Protein AF-A0A3D3AHT9-F1 (afdb_monomer)

Nearest PDB structures (foldseek):
  1vq3-assembly1_C  TM=8.779E-01  e=1.333E-05  Thermotoga maritima MSB8
  1t4a-assembly1_A  TM=8.532E-01  e=1.863E-05  Bacillus subtilis
  2zw2-assembly1_B  TM=8.618E-01  e=2.783E-05  Sulfurisphaera tokodaii
  3d54-assembly1_J  TM=8.779E-01  e=1.135E-04  Thermotoga maritima
  2dgb-assembly1_D  TM=7.211E-01  e=1.484E-04  Thermus thermophilus

pLDDT: mean 88.31, std 16.37, range [49.59, 98.62]

Foldseek 3Di:
DVVVVVVVVVVVVVVVPPPLPKDKKKKKKFWDPPDDAPPQVVVLVVCVVVVNPPCPGGGDTDIDIDIDGPVDDPVVVVVCCVPPVDDVVTMDIDMDD

Structure (mmCIF, N/CA/C/O backbone):
data_AF-A0A3D3AHT9-F1
#
_entry.id   AF-A0A3D3AHT9-F1
#
loop_
_atom_site.group_PDB
_atom_site.id
_atom_site.type_symbol
_atom_site.label_atom_id
_atom_site.label_alt_id
_atom_site.label_comp_id
_atom_site.label_asym_id
_atom_site.label_entity_id
_atom_site.label_seq_id
_atom_site.pdbx_PDB_ins_code
_atom_site.Cartn_x
_atom_site.Cartn_y
_atom_site.Cartn_z
_atom_site.occupancy
_atom_site.B_iso_or_equiv
_atom_site.auth_seq_id
_atom_site.auth_comp_id
_atom_site.auth_asym_id
_atom_site.auth_atom_id
_atom_site.pdbx_PDB_model_num
ATOM 1 N N . MET A 1 1 ? -15.731 6.559 -53.486 1.00 56.22 1 MET A N 1
ATOM 2 C CA . MET A 1 1 ? -14.497 5.737 -53.399 1.00 56.22 1 MET A CA 1
ATOM 3 C C . MET A 1 1 ? -13.578 6.058 -52.206 1.00 56.22 1 MET A C 1
ATOM 5 O O . MET A 1 1 ? -12.838 5.175 -51.795 1.00 56.22 1 MET A O 1
ATOM 9 N N . GLN A 1 2 ? -13.637 7.243 -51.579 1.00 55.56 2 GLN A N 1
ATOM 10 C CA . GLN A 1 2 ? -12.737 7.617 -50.464 1.00 55.56 2 GLN A CA 1
ATOM 11 C C . GLN A 1 2 ? -13.104 7.001 -49.088 1.00 55.56 2 GLN A C 1
ATOM 13 O O . GLN A 1 2 ? -12.214 6.679 -48.304 1.00 55.56 2 GLN A O 1
ATOM 18 N N . LYS A 1 3 ? -14.396 6.734 -48.820 1.00 54.34 3 LYS A N 1
ATOM 19 C CA . LYS A 1 3 ? -14.880 6.114 -47.561 1.00 54.34 3 LYS A CA 1
ATOM 20 C C . LYS A 1 3 ? -14.357 4.688 -47.310 1.00 54.34 3 LYS A C 1
ATOM 22 O O . LYS A 1 3 ? -14.150 4.318 -46.161 1.00 54.34 3 LYS A O 1
ATOM 27 N N . PHE A 1 4 ? -14.090 3.906 -48.361 1.00 56.50 4 PHE A N 1
ATOM 28 C CA . PHE A 1 4 ? -13.541 2.546 -48.229 1.00 56.50 4 PHE A CA 1
ATOM 29 C C . PHE A 1 4 ? -12.082 2.544 -47.748 1.00 56.50 4 PHE A C 1
ATOM 31 O O . PHE A 1 4 ? -11.703 1.691 -46.950 1.00 56.50 4 PHE A O 1
ATOM 38 N N . ARG A 1 5 ? -11.271 3.528 -48.173 1.00 66.12 5 ARG A N 1
ATOM 39 C CA . ARG A 1 5 ? -9.863 3.642 -47.752 1.00 66.12 5 ARG A CA 1
ATOM 40 C C . ARG A 1 5 ? -9.733 4.064 -46.287 1.00 66.12 5 ARG A C 1
ATOM 42 O O . ARG A 1 5 ? -8.878 3.525 -45.596 1.00 66.12 5 ARG A O 1
ATOM 49 N N . LEU A 1 6 ? -10.607 4.947 -45.792 1.00 58.06 6 LEU A N 1
ATOM 50 C CA . LEU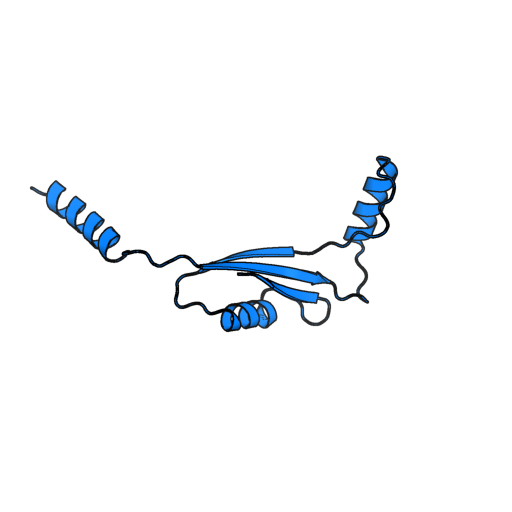 A 1 6 ? -10.635 5.329 -44.371 1.00 58.06 6 LEU A CA 1
ATOM 51 C C . LEU A 1 6 ? -11.010 4.150 -43.463 1.00 58.06 6 LEU A C 1
ATOM 53 O O . LEU A 1 6 ? -10.358 3.922 -42.448 1.00 58.06 6 LEU A O 1
ATOM 57 N N . ASN A 1 7 ? -12.029 3.377 -43.847 1.00 63.12 7 ASN A N 1
ATOM 58 C CA . ASN A 1 7 ? -12.476 2.228 -43.060 1.00 63.12 7 ASN A CA 1
ATOM 59 C C . ASN A 1 7 ? -11.421 1.108 -43.053 1.00 63.12 7 ASN A C 1
ATOM 61 O O . ASN A 1 7 ? -11.207 0.457 -42.037 1.00 63.12 7 ASN A O 1
ATOM 65 N N . LEU A 1 8 ? -10.689 0.941 -44.161 1.00 62.84 8 LEU A N 1
ATOM 66 C CA . LEU A 1 8 ? -9.569 0.009 -44.255 1.00 62.84 8 LEU A CA 1
ATOM 67 C C . LEU A 1 8 ? -8.382 0.436 -43.377 1.00 62.84 8 LEU A C 1
ATOM 69 O O . LEU A 1 8 ? -7.809 -0.411 -42.706 1.00 62.84 8 LEU A O 1
ATOM 73 N N . ILE A 1 9 ? -8.048 1.730 -43.313 1.00 67.19 9 ILE A N 1
ATOM 74 C CA . ILE A 1 9 ? -7.012 2.249 -42.402 1.00 67.19 9 ILE A CA 1
ATOM 75 C C . ILE A 1 9 ? -7.432 2.055 -40.939 1.00 67.19 9 ILE A C 1
ATOM 77 O O . ILE A 1 9 ? -6.626 1.580 -40.143 1.00 67.19 9 ILE A O 1
ATOM 81 N N . TYR A 1 10 ? -8.696 2.325 -40.594 1.00 56.72 10 TYR A N 1
ATOM 82 C CA . TYR A 1 10 ? -9.246 2.061 -39.258 1.00 56.72 10 TYR A CA 1
ATOM 83 C C . TYR A 1 10 ? -9.197 0.567 -38.903 1.00 56.72 10 TYR A C 1
ATOM 85 O O . TYR A 1 10 ? -8.762 0.202 -37.814 1.00 56.72 10 TYR A O 1
ATOM 93 N N . LEU A 1 11 ? -9.547 -0.320 -39.842 1.00 58.59 11 LEU A N 1
ATOM 94 C CA . LEU A 1 11 ? -9.424 -1.769 -39.671 1.00 58.59 11 LEU A CA 1
ATOM 95 C C . LEU A 1 11 ? -7.971 -2.253 -39.611 1.00 58.59 11 LEU A C 1
ATOM 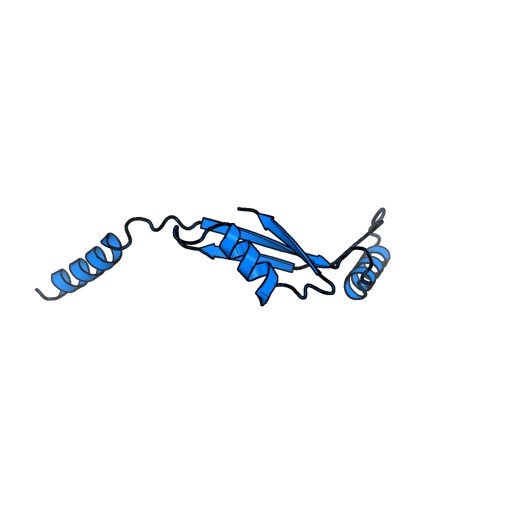97 O O . LEU A 1 11 ? -7.715 -3.230 -38.922 1.00 58.59 11 LEU A O 1
ATOM 101 N N . ILE A 1 12 ? -7.023 -1.604 -40.293 1.00 60.53 12 ILE A N 1
ATOM 102 C CA . ILE A 1 12 ? -5.587 -1.923 -40.229 1.00 60.53 12 ILE A CA 1
ATOM 103 C C . ILE A 1 12 ? -4.987 -1.447 -38.901 1.00 60.53 12 ILE A C 1
ATOM 105 O O . ILE A 1 12 ? -4.198 -2.180 -38.307 1.00 60.53 12 ILE A O 1
ATOM 109 N N . PHE A 1 13 ? -5.397 -0.285 -38.385 1.00 58.47 13 PHE A N 1
ATOM 110 C CA . PHE A 1 13 ? -5.051 0.166 -37.031 1.00 58.47 13 PHE A CA 1
ATOM 111 C C . PHE A 1 13 ? -5.650 -0.776 -35.974 1.00 58.47 13 PHE A C 1
ATOM 113 O O . PHE A 1 13 ? -4.959 -1.186 -35.042 1.00 58.47 13 PHE A O 1
ATOM 120 N N . ARG A 1 14 ? -6.900 -1.213 -36.182 1.00 56.25 14 ARG A N 1
ATOM 121 C CA . ARG A 1 14 ? -7.598 -2.206 -35.350 1.00 56.25 14 ARG A CA 1
ATOM 122 C C . ARG A 1 14 ? -7.024 -3.631 -35.475 1.00 56.25 14 ARG A C 1
ATOM 124 O O . ARG A 1 14 ? -7.081 -4.397 -34.526 1.00 56.25 14 ARG A O 1
ATOM 131 N N . LYS A 1 15 ? -6.457 -4.014 -36.626 1.00 51.16 15 LYS A N 1
ATOM 132 C CA . LYS A 1 15 ? -5.804 -5.324 -36.838 1.00 51.16 15 LYS A CA 1
ATOM 133 C C . LYS A 1 15 ? -4.346 -5.356 -36.375 1.00 51.16 15 LYS A C 1
ATOM 135 O O . LYS A 1 15 ? -3.893 -6.420 -35.970 1.00 51.16 15 LYS A O 1
ATOM 140 N N . ASN A 1 16 ? -3.620 -4.233 -36.406 1.00 50.91 16 ASN A N 1
ATOM 141 C CA . ASN A 1 16 ? -2.309 -4.110 -35.743 1.00 50.91 16 ASN A CA 1
ATOM 142 C C . ASN A 1 16 ? -2.441 -4.113 -34.213 1.00 50.91 16 ASN A C 1
ATOM 144 O O . ASN A 1 16 ? -1.503 -4.463 -33.508 1.00 50.91 16 ASN A O 1
ATOM 148 N N . SER A 1 17 ? -3.632 -3.790 -33.713 1.00 50.41 17 SER A N 1
ATOM 149 C CA . SER A 1 17 ? -4.096 -4.055 -32.352 1.00 50.41 17 SER A CA 1
ATOM 150 C C . SER A 1 17 ? -4.886 -5.370 -32.274 1.00 50.41 17 SER A C 1
ATOM 152 O O . SER A 1 17 ? -5.931 -5.448 -31.635 1.00 50.41 17 SER A O 1
ATOM 15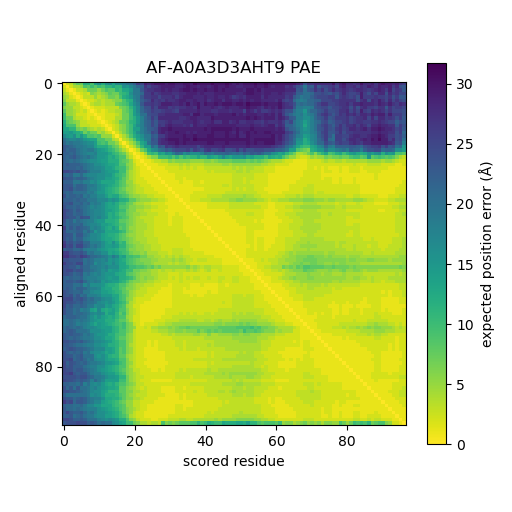4 N N . LYS A 1 18 ? -4.377 -6.444 -32.897 1.00 49.59 18 LYS A N 1
ATOM 155 C CA . LYS A 1 18 ? -4.631 -7.793 -32.369 1.00 49.59 18 LYS A CA 1
ATOM 156 C C . LYS A 1 18 ? -4.219 -7.765 -30.894 1.00 49.59 18 LYS A C 1
ATOM 158 O O . LYS A 1 18 ? -3.028 -7.700 -30.620 1.00 49.59 18 LYS A O 1
ATOM 163 N N . GLU A 1 19 ? -5.205 -7.689 -30.001 1.00 56.28 19 GLU A N 1
ATOM 164 C CA . GLU A 1 19 ? -5.143 -7.999 -28.568 1.00 56.28 19 GLU A CA 1
ATOM 165 C C . GLU A 1 19 ? -3.744 -7.867 -27.951 1.00 56.28 19 GLU A C 1
ATOM 167 O O . GLU A 1 19 ? -3.103 -8.868 -27.644 1.00 56.28 19 GLU A O 1
ATOM 172 N N . ARG A 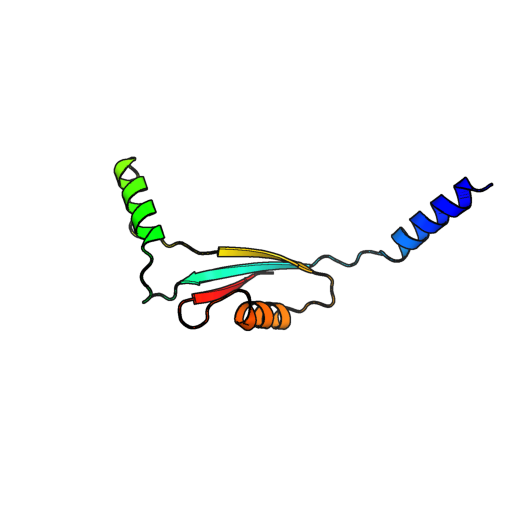1 20 ? -3.248 -6.640 -27.727 1.00 57.97 20 ARG A N 1
ATOM 173 C CA . ARG A 1 20 ? -2.255 -6.488 -26.655 1.00 57.97 20 ARG A CA 1
ATOM 174 C C . ARG A 1 20 ? -3.005 -6.862 -25.392 1.00 57.97 20 ARG A C 1
ATOM 176 O O . ARG A 1 20 ? -3.926 -6.137 -25.009 1.00 57.97 20 ARG A O 1
ATOM 183 N N . ARG A 1 21 ? -2.713 -8.030 -24.824 1.00 69.62 21 ARG A N 1
ATOM 184 C CA . ARG A 1 21 ? -3.418 -8.481 -23.637 1.00 69.62 21 ARG A CA 1
ATOM 185 C C . ARG A 1 21 ? -3.026 -7.495 -22.548 1.00 69.62 21 ARG A C 1
ATOM 187 O O . ARG A 1 21 ? -1.856 -7.373 -22.195 1.00 69.62 21 ARG A O 1
ATOM 194 N N . LEU A 1 22 ? -3.992 -6.700 -22.099 1.00 82.44 22 LEU A N 1
ATOM 195 C CA . LEU A 1 22 ? -3.736 -5.766 -21.017 1.00 82.44 22 LEU A CA 1
ATOM 196 C C . LEU A 1 22 ? -3.513 -6.591 -19.756 1.00 82.44 22 LEU A C 1
ATOM 198 O O . LEU A 1 22 ? -4.383 -7.361 -19.342 1.00 82.44 22 LEU A O 1
ATOM 202 N N . LYS A 1 23 ? -2.328 -6.443 -19.174 1.00 93.06 23 LYS A N 1
ATOM 203 C CA . LYS A 1 23 ? -2.022 -6.939 -17.838 1.00 93.06 23 LYS A CA 1
ATOM 204 C C . LYS A 1 23 ? -2.395 -5.856 -16.842 1.00 93.06 23 LYS A C 1
ATOM 206 O O . LYS A 1 23 ? -2.213 -4.668 -17.111 1.00 93.06 23 LYS A O 1
ATOM 211 N N . LYS A 1 24 ? -2.937 -6.273 -15.705 1.00 96.19 24 LYS A N 1
ATOM 212 C CA . LYS A 1 24 ? -3.318 -5.372 -14.622 1.00 96.19 24 LYS A CA 1
ATOM 213 C C . LYS A 1 24 ? -2.480 -5.701 -13.407 1.00 96.19 24 LYS A C 1
ATOM 215 O O . LYS A 1 24 ? -2.424 -6.859 -13.013 1.00 96.19 24 LYS A O 1
ATOM 220 N N . TYR A 1 25 ? -1.883 -4.676 -12.824 1.00 97.81 25 TYR A N 1
ATOM 221 C CA . TYR A 1 25 ? -1.188 -4.764 -11.553 1.00 97.81 25 TYR A CA 1
ATOM 222 C C . TYR A 1 25 ? -1.814 -3.793 -10.559 1.00 97.81 25 TYR A C 1
ATOM 224 O O . TYR A 1 25 ? -2.308 -2.726 -10.933 1.00 97.81 25 TYR A O 1
ATOM 232 N N . ARG A 1 26 ? -1.755 -4.144 -9.279 1.00 98.31 26 ARG A N 1
ATOM 233 C CA . ARG A 1 26 ? -2.030 -3.228 -8.174 1.00 98.31 26 ARG A CA 1
ATOM 234 C C . ARG A 1 26 ? -0.778 -3.117 -7.327 1.00 98.31 26 ARG A C 1
ATOM 236 O O . ARG A 1 26 ? -0.196 -4.128 -6.952 1.00 98.31 26 ARG A O 1
ATOM 243 N N . VAL A 1 27 ? -0.368 -1.894 -7.014 1.00 98.56 27 VAL A N 1
ATOM 244 C CA . VAL A 1 27 ? 0.727 -1.642 -6.071 1.00 98.56 27 VAL A CA 1
ATOM 245 C C . VAL A 1 27 ? 0.141 -1.032 -4.809 1.00 98.56 27 VAL A C 1
ATOM 247 O O . VAL A 1 27 ? -0.308 0.115 -4.819 1.00 98.56 27 VAL A O 1
ATOM 250 N N . LEU A 1 28 ? 0.134 -1.805 -3.727 1.00 98.62 28 LEU A N 1
ATOM 251 C CA . LEU A 1 28 ? -0.341 -1.380 -2.417 1.00 98.62 28 LEU A CA 1
ATOM 252 C C . LEU A 1 28 ? 0.831 -0.774 -1.659 1.00 98.62 28 LEU A C 1
ATOM 254 O O . LEU A 1 28 ? 1.764 -1.482 -1.298 1.00 98.62 28 LEU A O 1
ATOM 258 N N . VAL A 1 29 ? 0.778 0.523 -1.385 1.00 98.50 29 VAL A N 1
ATOM 259 C CA . VAL A 1 29 ? 1.804 1.259 -0.643 1.00 98.50 29 VAL A CA 1
ATOM 260 C C . VAL A 1 29 ? 1.306 1.543 0.766 1.00 98.50 29 VAL A C 1
ATOM 262 O O . VAL A 1 29 ? 0.249 2.145 0.957 1.00 98.50 29 VAL A O 1
ATOM 265 N N . LYS A 1 30 ? 2.087 1.133 1.764 1.00 98.38 30 LYS A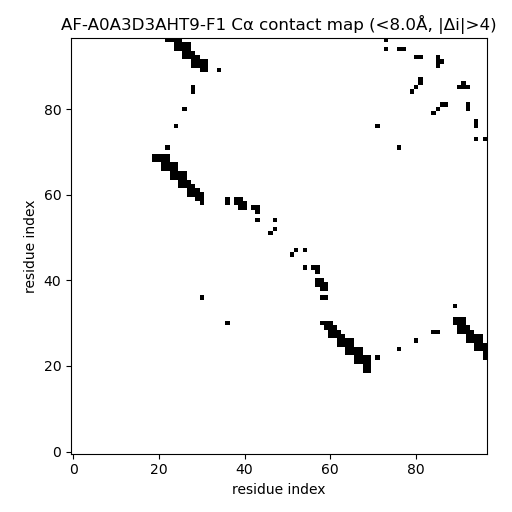 N 1
ATOM 266 C CA . LYS A 1 30 ? 1.772 1.270 3.192 1.00 98.38 30 LYS A CA 1
ATOM 267 C C . LYS A 1 30 ? 2.917 1.990 3.899 1.00 98.38 30 LYS A C 1
ATOM 269 O O . LYS A 1 30 ? 4.079 1.839 3.523 1.00 98.38 30 LYS A O 1
ATOM 274 N N . LEU A 1 31 ? 2.613 2.756 4.943 1.00 98.50 31 LEU A N 1
ATOM 275 C CA . LEU A 1 31 ? 3.643 3.239 5.866 1.00 98.50 31 LEU A CA 1
ATOM 276 C C . LEU A 1 31 ? 4.315 2.044 6.560 1.00 98.50 31 LEU A C 1
ATOM 278 O O . LEU A 1 31 ? 3.658 1.048 6.869 1.00 98.50 31 LEU A O 1
ATOM 282 N N . LYS A 1 32 ? 5.621 2.137 6.822 1.00 98.06 32 LYS A N 1
ATOM 283 C CA . LYS A 1 32 ? 6.323 1.128 7.626 1.00 98.06 32 LYS A CA 1
ATOM 284 C C . LYS A 1 32 ? 5.732 1.076 9.046 1.00 98.06 32 LYS A C 1
ATOM 286 O O . LYS A 1 32 ? 5.272 2.110 9.536 1.00 98.06 32 LYS A O 1
ATOM 291 N N . PRO A 1 33 ? 5.796 -0.077 9.745 1.00 95.69 33 PRO A N 1
ATOM 292 C CA . PRO A 1 33 ? 5.149 -0.251 11.051 1.00 95.69 33 PRO A CA 1
ATOM 293 C C . PRO A 1 33 ? 5.488 0.842 12.074 1.00 95.69 33 PRO A C 1
ATOM 295 O O . PRO A 1 33 ? 4.591 1.361 12.735 1.00 95.69 33 PRO A O 1
ATOM 298 N N . ASN A 1 34 ? 6.759 1.254 12.126 1.00 95.75 34 ASN A N 1
ATOM 299 C CA . ASN A 1 34 ? 7.279 2.221 13.101 1.00 95.75 34 ASN A CA 1
ATOM 300 C C . ASN A 1 34 ? 7.110 3.691 12.686 1.00 95.75 34 ASN A C 1
ATOM 302 O O . ASN A 1 34 ? 7.588 4.583 13.380 1.00 95.75 34 ASN A O 1
ATOM 306 N N . VAL A 1 35 ? 6.478 3.964 11.544 1.00 98.12 35 VAL A N 1
ATOM 307 C CA . VAL A 1 35 ? 6.207 5.334 11.100 1.00 98.12 35 VAL A CA 1
ATOM 308 C C . VAL A 1 35 ? 4.839 5.749 11.617 1.00 98.12 35 VAL A C 1
ATOM 310 O O . VAL A 1 35 ? 3.871 5.003 11.466 1.00 98.12 35 VAL A O 1
ATOM 313 N N . LEU A 1 36 ? 4.750 6.930 12.228 1.00 97.06 36 LEU A N 1
ATOM 314 C CA . LEU A 1 36 ? 3.481 7.481 12.694 1.00 97.06 36 LEU A CA 1
ATOM 315 C C . LEU A 1 36 ? 2.573 7.814 11.504 1.00 97.06 36 LEU A C 1
ATOM 317 O O . LEU A 1 36 ? 3.035 8.320 10.484 1.00 97.06 36 LEU A O 1
ATOM 321 N N . ASP A 1 37 ? 1.277 7.563 11.669 1.00 98.19 37 ASP A N 1
ATOM 322 C CA . ASP A 1 37 ? 0.234 7.908 10.706 1.00 98.19 37 ASP A CA 1
ATOM 323 C C . ASP A 1 37 ? -0.783 8.875 11.341 1.00 98.19 37 ASP A C 1
ATOM 325 O O . ASP A 1 37 ? -1.792 8.436 11.905 1.00 98.19 37 ASP A O 1
ATOM 329 N N . PRO A 1 38 ? -0.508 10.194 11.327 1.00 97.75 38 PRO A N 1
ATOM 330 C CA . PRO A 1 38 ? -1.419 11.182 11.898 1.00 97.75 38 PRO A CA 1
ATOM 331 C C . PRO A 1 38 ? -2.794 11.182 11.222 1.00 97.75 38 PRO A C 1
ATOM 333 O O . PRO A 1 38 ? -3.804 11.334 11.902 1.00 97.75 38 PRO A O 1
ATOM 336 N N . GLU A 1 39 ? -2.837 10.959 9.907 1.00 97.88 39 GLU A N 1
ATOM 337 C CA . GLU A 1 39 ? -4.072 10.935 9.121 1.00 97.88 39 GLU A CA 1
ATOM 338 C C . GLU A 1 39 ? -4.961 9.755 9.528 1.00 97.88 39 GLU A C 1
ATOM 340 O O . GLU A 1 39 ? -6.135 9.944 9.858 1.00 97.88 39 GLU A O 1
ATOM 345 N N . GLY A 1 40 ? -4.389 8.549 9.601 1.00 98.12 40 GLY A N 1
ATOM 346 C CA . GLY A 1 40 ? -5.103 7.358 10.057 1.00 98.12 40 GLY A CA 1
ATOM 347 C C . GLY A 1 40 ? -5.647 7.515 11.477 1.00 98.12 40 GLY A C 1
ATOM 348 O O . GLY A 1 40 ? -6.783 7.130 11.759 1.00 98.12 40 GLY A O 1
ATOM 349 N N . ASN A 1 41 ? -4.889 8.166 12.363 1.00 97.38 41 ASN A N 1
ATOM 350 C CA . ASN A 1 41 ? -5.360 8.463 13.714 1.00 97.38 41 ASN A CA 1
ATOM 351 C C . ASN A 1 41 ? -6.549 9.443 13.716 1.00 97.38 41 ASN A C 1
ATOM 353 O O . ASN A 1 41 ? -7.536 9.212 14.414 1.00 97.38 41 ASN A O 1
ATOM 357 N N . THR A 1 42 ? -6.498 10.509 12.912 1.00 98.06 42 THR A N 1
ATOM 358 C CA . THR A 1 42 ? -7.621 11.451 12.782 1.00 98.06 42 THR A CA 1
ATOM 359 C C . THR A 1 42 ? -8.882 10.757 12.268 1.00 98.06 42 THR A C 1
ATOM 361 O O . THR A 1 42 ? -9.961 10.967 12.823 1.00 98.06 42 THR A O 1
ATOM 364 N N . ILE A 1 43 ? -8.753 9.888 11.262 1.00 98.31 43 ILE A N 1
ATOM 365 C CA . ILE A 1 43 ? -9.883 9.125 10.713 1.00 98.31 43 ILE A CA 1
ATOM 366 C C . ILE A 1 43 ? -10.448 8.158 11.762 1.00 98.31 43 ILE A C 1
ATOM 368 O O . ILE A 1 43 ? -11.663 8.105 11.949 1.00 98.31 43 ILE A O 1
ATOM 372 N N . LYS A 1 44 ? -9.590 7.433 12.494 1.00 98.00 44 LYS A N 1
ATOM 373 C CA . LYS A 1 44 ? -10.014 6.536 13.583 1.00 98.00 44 LYS A CA 1
ATOM 374 C C . LYS A 1 44 ? -10.827 7.278 14.644 1.00 98.00 44 LYS A C 1
ATOM 376 O O . LYS A 1 44 ? -11.914 6.831 14.991 1.00 98.00 44 LYS A O 1
ATOM 381 N N . GLN A 1 45 ? -10.341 8.429 15.1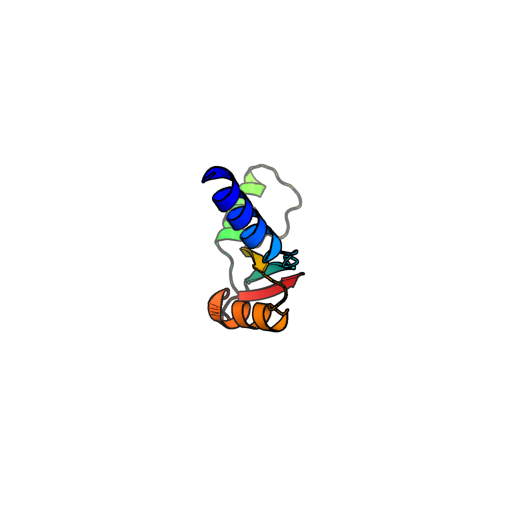10 1.00 96.94 45 GLN A N 1
ATOM 382 C CA . GLN A 1 45 ? -11.052 9.247 16.100 1.00 96.94 45 GLN A CA 1
ATOM 383 C C . GLN A 1 45 ? -12.398 9.759 15.576 1.00 96.94 45 GLN A C 1
ATOM 385 O O . GLN A 1 45 ? -13.372 9.821 16.323 1.00 96.94 45 GLN A O 1
ATOM 390 N N . ALA A 1 46 ? -12.474 10.132 14.295 1.00 98.19 46 ALA A N 1
ATOM 391 C CA . ALA A 1 46 ? -13.739 10.518 13.679 1.00 98.19 46 ALA A CA 1
ATOM 392 C C . ALA A 1 46 ? -14.731 9.341 13.660 1.00 98.19 46 ALA A C 1
ATOM 394 O O . ALA A 1 46 ? -15.880 9.513 14.062 1.00 98.19 46 ALA A O 1
ATOM 395 N N . ALA A 1 47 ? -14.277 8.143 13.281 1.00 98.12 47 ALA A N 1
ATOM 396 C CA . ALA A 1 47 ? -15.100 6.935 13.278 1.00 98.12 47 ALA A CA 1
ATOM 397 C C . ALA A 1 47 ? -15.612 6.568 14.685 1.00 98.12 47 ALA A C 1
ATOM 399 O O . ALA A 1 47 ? -16.787 6.243 14.849 1.00 98.12 47 ALA A O 1
ATOM 400 N N . GLU A 1 48 ? -14.772 6.691 15.716 1.00 96.81 48 GLU A N 1
ATOM 401 C CA . GLU A 1 48 ? -15.170 6.473 17.115 1.00 96.81 48 GLU A CA 1
ATOM 402 C C . GLU A 1 48 ? -16.264 7.453 17.560 1.00 96.81 48 GLU A C 1
ATOM 404 O O . GLU A 1 48 ? -17.257 7.040 18.160 1.00 96.81 48 GLU A O 1
ATOM 409 N N . ARG A 1 49 ? -16.143 8.742 17.208 1.00 97.62 49 ARG A N 1
ATOM 410 C CA . ARG A 1 49 ? -17.177 9.757 17.497 1.00 97.62 49 ARG A CA 1
ATOM 411 C C . ARG A 1 49 ? -18.499 9.485 16.778 1.00 97.62 49 ARG A C 1
ATOM 413 O O . ARG A 1 49 ? -19.544 9.892 17.272 1.00 97.62 49 ARG A O 1
ATOM 420 N N . MET A 1 50 ? -18.459 8.796 15.639 1.00 97.94 50 MET A N 1
ATOM 421 C CA . MET A 1 50 ? -19.648 8.344 14.910 1.00 97.94 50 MET A CA 1
ATOM 422 C C . MET A 1 50 ? -20.268 7.065 15.495 1.00 97.94 50 MET A C 1
ATOM 424 O O . MET A 1 50 ? -21.282 6.595 14.987 1.00 97.94 50 MET A O 1
ATOM 428 N N . GLY A 1 51 ? -19.680 6.494 16.552 1.00 97.81 51 GLY A N 1
ATOM 429 C CA . GLY A 1 51 ? -20.181 5.287 17.206 1.00 97.81 51 GLY A CA 1
ATOM 430 C C . GLY A 1 51 ? -19.701 3.977 16.578 1.00 97.81 51 GLY A C 1
ATOM 431 O O . GLY A 1 51 ? -20.269 2.929 16.878 1.00 97.81 51 GLY A O 1
ATOM 432 N N . VAL A 1 52 ? -18.664 3.993 15.729 1.00 97.94 52 VAL A N 1
ATOM 433 C CA . VAL A 1 52 ? -18.061 2.756 15.204 1.00 97.94 52 VAL A CA 1
ATOM 434 C C . VAL A 1 52 ? -17.340 2.025 16.339 1.00 97.94 52 VAL A C 1
ATOM 436 O O . VAL A 1 52 ? -16.291 2.458 16.814 1.00 97.94 52 VAL A O 1
ATOM 439 N N . GLN A 1 53 ? -17.905 0.901 16.776 1.00 95.31 53 GLN A N 1
ATOM 440 C CA . GLN A 1 53 ? -17.359 0.081 17.858 1.00 95.31 53 GLN A CA 1
ATOM 441 C C . GLN A 1 53 ? -16.373 -0.971 17.332 1.00 95.31 53 GLN A C 1
ATOM 443 O O . GLN A 1 53 ? -16.503 -1.468 16.217 1.00 95.31 53 GLN A O 1
ATOM 448 N N . GLY A 1 54 ? -15.378 -1.328 18.149 1.00 95.69 54 GLY A N 1
ATOM 449 C CA . GLY A 1 54 ? -14.422 -2.400 17.840 1.00 95.69 54 GLY A CA 1
ATOM 450 C C . GLY A 1 54 ? -13.277 -2.025 16.887 1.00 95.69 54 GLY A C 1
ATOM 451 O O . GLY A 1 54 ? -12.444 -2.878 16.587 1.00 95.69 54 GLY A O 1
ATOM 452 N N . LEU A 1 55 ? -13.177 -0.768 16.437 1.00 96.25 55 LEU A N 1
ATOM 453 C CA . LEU A 1 55 ? -12.079 -0.306 15.581 1.00 96.25 55 LEU A CA 1
ATOM 454 C C . LEU A 1 55 ? -10.767 -0.170 16.378 1.00 96.25 55 LEU A C 1
ATOM 456 O O . LEU A 1 55 ? -10.493 0.859 16.990 1.00 96.25 55 LEU A O 1
ATOM 460 N N . GLN A 1 56 ? -9.933 -1.211 16.363 1.00 94.56 56 GLN A N 1
ATOM 461 C CA . GLN A 1 56 ? -8.683 -1.240 17.138 1.00 94.56 56 GLN A CA 1
ATOM 462 C C . GLN A 1 56 ? -7.531 -0.478 16.470 1.00 94.56 56 GLN A C 1
ATOM 464 O O . GLN A 1 56 ? -6.760 0.203 17.143 1.00 94.56 56 GLN A O 1
ATOM 469 N N . SER A 1 57 ? -7.412 -0.570 15.145 1.00 93.88 57 SER A N 1
ATOM 470 C CA . SER A 1 57 ? -6.328 0.043 14.377 1.00 93.88 57 SER A CA 1
ATOM 471 C C . SER A 1 57 ? -6.832 0.472 13.005 1.00 93.88 57 SER A C 1
ATOM 473 O O . SER A 1 57 ? -7.604 -0.245 12.371 1.00 93.88 57 SER A O 1
ATOM 475 N N . LEU A 1 58 ? -6.385 1.642 12.556 1.00 97.06 58 LEU A N 1
ATOM 476 C CA . LEU A 1 58 ? -6.631 2.166 11.219 1.00 97.06 58 LEU A CA 1
ATOM 477 C C . LEU A 1 58 ? -5.338 2.808 10.730 1.00 97.06 58 LEU A C 1
ATOM 479 O O . LEU A 1 58 ? -4.732 3.606 11.446 1.00 97.06 58 LEU A O 1
ATOM 483 N N . ARG A 1 59 ? -4.919 2.445 9.519 1.00 97.81 59 ARG A N 1
ATOM 484 C CA . ARG A 1 59 ? -3.766 3.040 8.844 1.00 97.81 59 ARG A CA 1
ATOM 485 C C . ARG A 1 59 ? -4.132 3.412 7.419 1.00 97.81 59 ARG A C 1
ATOM 487 O O . ARG A 1 59 ? -4.850 2.665 6.757 1.00 97.81 59 ARG A O 1
ATOM 494 N N . THR A 1 60 ? -3.612 4.531 6.949 1.00 98.06 60 THR A N 1
ATOM 495 C CA . THR A 1 60 ? -3.735 4.971 5.568 1.00 98.06 60 THR A CA 1
ATOM 496 C C . THR A 1 60 ? -2.623 4.377 4.711 1.00 98.06 60 THR A C 1
ATOM 498 O O . THR A 1 60 ? -1.567 3.922 5.170 1.00 98.06 60 THR A O 1
ATOM 501 N N . GLY A 1 61 ? -2.901 4.340 3.417 1.00 97.56 61 GLY A N 1
ATOM 502 C CA . GLY A 1 61 ? -2.011 3.840 2.388 1.00 97.56 61 GLY A CA 1
ATOM 503 C C . GLY A 1 61 ? -2.490 4.318 1.026 1.00 97.56 61 GLY A C 1
ATOM 504 O O . GLY A 1 61 ? -3.474 5.049 0.921 1.00 97.56 61 GLY A O 1
ATOM 505 N N . LYS A 1 62 ? -1.791 3.904 -0.026 1.00 98.06 62 LYS A N 1
ATOM 506 C CA . LYS A 1 62 ? -2.160 4.199 -1.414 1.00 98.06 62 LYS A CA 1
ATOM 507 C C . LYS A 1 62 ? -2.271 2.904 -2.198 1.00 98.06 62 LYS A C 1
ATOM 509 O O . LYS A 1 62 ? -1.537 1.957 -1.929 1.00 98.06 62 LYS A O 1
ATOM 514 N N . VAL A 1 63 ? -3.154 2.880 -3.187 1.00 98.25 63 VAL A N 1
ATOM 515 C CA . VAL A 1 63 ? -3.213 1.811 -4.185 1.00 98.25 63 VAL A CA 1
ATOM 516 C C . VAL A 1 63 ? -3.021 2.452 -5.547 1.00 98.25 63 VAL A C 1
ATOM 518 O O . VAL A 1 63 ? -3.730 3.396 -5.887 1.00 98.25 63 VAL A O 1
ATOM 521 N N . PHE A 1 64 ? -2.055 1.952 -6.308 1.00 98.38 64 PHE A N 1
ATOM 522 C CA . PHE A 1 64 ? -1.883 2.309 -7.711 1.00 98.38 64 PHE A CA 1
ATOM 523 C C . PHE A 1 64 ? -2.429 1.177 -8.567 1.00 98.38 64 PHE A C 1
ATOM 525 O O . PHE A 1 64 ? -1.939 0.053 -8.471 1.00 98.38 64 PHE A O 1
ATOM 532 N N . GLU A 1 65 ? -3.429 1.468 -9.390 1.00 97.81 65 GLU A N 1
ATOM 533 C CA . GLU A 1 65 ? -3.941 0.542 -10.398 1.00 97.81 65 GLU A CA 1
ATOM 534 C C . GLU A 1 65 ? -3.223 0.817 -11.717 1.00 97.81 65 GLU A C 1
ATOM 536 O O . GLU A 1 65 ? -3.219 1.945 -12.211 1.00 97.81 65 GLU A O 1
ATOM 541 N N . ILE A 1 66 ? -2.553 -0.201 -12.249 1.00 96.56 66 ILE A N 1
ATOM 542 C CA . ILE A 1 66 ? -1.637 -0.060 -13.377 1.00 96.56 66 ILE A CA 1
ATOM 543 C C . ILE A 1 66 ? -2.073 -1.024 -14.474 1.00 96.56 66 ILE A C 1
ATOM 545 O O . ILE A 1 66 ? -2.104 -2.235 -14.269 1.00 96.56 66 ILE A O 1
ATOM 549 N N . GLU A 1 67 ? -2.374 -0.489 -15.654 1.00 96.06 67 GLU A N 1
ATOM 550 C CA . GLU A 1 67 ? -2.626 -1.275 -16.861 1.00 96.06 67 GLU A CA 1
ATOM 551 C C . GLU A 1 67 ? -1.412 -1.202 -17.782 1.00 96.06 67 GLU A C 1
ATOM 553 O O . GLU A 1 67 ? -0.919 -0.117 -18.097 1.00 96.06 67 GLU A O 1
ATOM 558 N N . THR A 1 68 ? -0.912 -2.356 -18.214 1.00 94.12 68 THR A N 1
ATOM 559 C CA . THR A 1 68 ? 0.271 -2.445 -19.069 1.00 94.12 68 THR A CA 1
ATOM 560 C C . THR A 1 68 ? 0.034 -3.373 -20.243 1.00 94.12 68 THR A C 1
ATOM 562 O O . THR A 1 68 ? -0.832 -4.245 -20.202 1.00 94.12 68 THR A O 1
ATOM 565 N N . ASP A 1 69 ? 0.857 -3.247 -21.278 1.00 92.44 69 ASP A N 1
ATOM 566 C CA . ASP A 1 69 ? 0.924 -4.282 -22.302 1.00 92.44 69 ASP A CA 1
ATOM 567 C C . ASP A 1 69 ? 1.728 -5.508 -21.832 1.00 92.44 69 ASP A C 1
ATOM 569 O O . ASP A 1 69 ? 2.276 -5.551 -20.724 1.00 92.44 69 ASP A O 1
ATOM 573 N N . ASP A 1 70 ? 1.800 -6.520 -22.695 1.00 90.06 70 ASP A N 1
ATOM 574 C CA . ASP A 1 70 ? 2.467 -7.787 -22.406 1.00 90.06 70 ASP A CA 1
ATOM 575 C C . ASP A 1 70 ? 3.978 -7.670 -22.155 1.00 90.06 70 ASP A C 1
ATOM 577 O O . ASP A 1 70 ? 4.550 -8.577 -21.542 1.00 90.06 70 ASP A O 1
ATOM 581 N N . SER A 1 71 ? 4.616 -6.570 -22.581 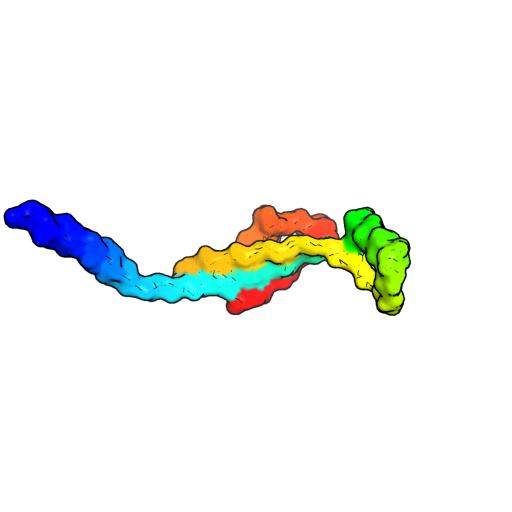1.00 91.25 71 SER A N 1
ATOM 582 C CA . SER A 1 71 ? 6.058 -6.339 -22.412 1.00 91.25 71 SER A CA 1
ATOM 583 C C . SER A 1 71 ? 6.450 -5.944 -20.985 1.00 91.25 71 SER A C 1
ATOM 585 O O . SER A 1 71 ? 7.639 -5.963 -20.628 1.00 91.25 71 SER A O 1
ATOM 587 N N . MET A 1 72 ? 5.462 -5.577 -20.166 1.00 94.56 72 MET A N 1
ATOM 588 C CA . MET A 1 72 ? 5.677 -5.259 -18.767 1.00 94.56 72 MET A CA 1
ATOM 589 C C . MET A 1 72 ? 5.699 -6.529 -17.921 1.00 94.56 72 MET A C 1
ATOM 591 O O . MET A 1 72 ? 4.776 -7.352 -17.952 1.00 94.56 72 MET A O 1
ATOM 595 N N . THR A 1 73 ? 6.763 -6.664 -17.137 1.00 95.25 73 THR A N 1
ATOM 596 C CA . THR A 1 73 ? 6.948 -7.762 -16.191 1.00 95.25 73 THR A CA 1
ATOM 597 C C . THR A 1 73 ? 6.716 -7.274 -14.768 1.00 95.25 73 THR A C 1
ATOM 599 O O . THR A 1 73 ? 6.774 -6.071 -14.496 1.00 95.25 73 THR A O 1
ATOM 602 N N . ARG A 1 74 ? 6.480 -8.212 -13.851 1.00 95.69 74 ARG A N 1
ATOM 603 C CA . ARG A 1 74 ? 6.305 -7.909 -12.431 1.00 95.69 74 ARG A CA 1
ATOM 604 C C . ARG A 1 74 ? 7.533 -7.206 -11.851 1.00 95.69 74 ARG A C 1
ATOM 606 O O . ARG A 1 74 ? 7.386 -6.226 -11.135 1.00 95.69 74 ARG A O 1
ATOM 613 N N . GLU A 1 75 ? 8.733 -7.628 -12.237 1.00 97.62 75 GLU A N 1
ATOM 614 C CA . GLU A 1 75 ? 9.997 -7.051 -11.763 1.00 97.62 75 GLU A CA 1
ATOM 615 C C . GLU A 1 75 ? 10.127 -5.574 -12.158 1.00 97.62 75 GLU A C 1
ATOM 617 O O . GLU A 1 75 ? 10.593 -4.756 -11.368 1.00 97.62 75 GLU A O 1
ATOM 622 N N . LYS A 1 76 ? 9.657 -5.197 -13.357 1.00 97.38 76 LYS A N 1
ATOM 623 C CA . LYS A 1 76 ? 9.626 -3.789 -13.788 1.00 97.38 76 LYS A CA 1
ATOM 624 C C . LYS A 1 76 ? 8.619 -2.963 -12.989 1.00 97.38 76 LYS A C 1
ATOM 626 O O . LYS A 1 76 ? 8.883 -1.795 -12.709 1.00 97.38 76 LYS A O 1
ATOM 631 N N . ILE A 1 77 ? 7.482 -3.549 -12.605 1.00 98.12 77 ILE A N 1
ATOM 632 C CA . ILE A 1 77 ? 6.510 -2.896 -11.716 1.00 98.12 77 ILE A CA 1
ATOM 633 C C . ILE A 1 77 ? 7.093 -2.720 -10.311 1.00 98.12 77 ILE A C 1
ATO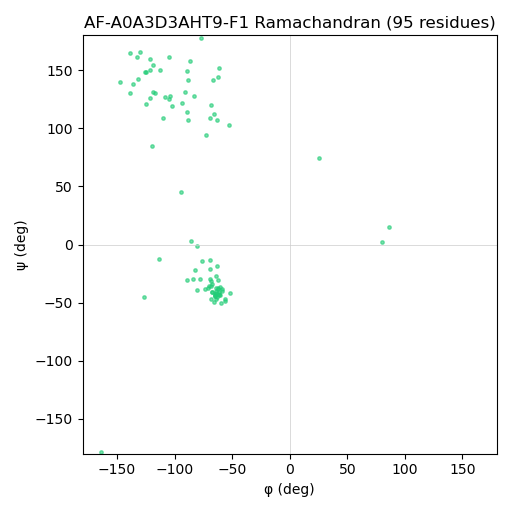M 635 O O . ILE A 1 77 ? 6.943 -1.654 -9.719 1.00 98.12 77 ILE A O 1
ATOM 639 N N . GLU A 1 78 ? 7.805 -3.719 -9.792 1.00 98.19 78 GLU A N 1
ATOM 640 C CA . GLU A 1 78 ? 8.500 -3.631 -8.504 1.00 98.19 78 GLU A CA 1
ATOM 641 C C . GLU A 1 78 ? 9.613 -2.571 -8.529 1.00 98.19 78 GLU A C 1
ATOM 643 O O . GLU A 1 78 ? 9.762 -1.793 -7.583 1.00 98.19 78 GLU A O 1
ATOM 648 N N . GLU A 1 79 ? 10.360 -2.475 -9.631 1.00 98.12 79 GLU A N 1
ATOM 649 C CA . GLU A 1 79 ? 11.360 -1.427 -9.834 1.00 98.12 79 GLU A CA 1
ATOM 650 C C . GLU A 1 79 ? 10.719 -0.033 -9.887 1.00 98.12 79 GLU A C 1
ATOM 652 O O . GLU A 1 79 ? 11.180 0.883 -9.197 1.00 98.12 79 GLU A O 1
ATOM 657 N N . LEU A 1 80 ? 9.634 0.121 -10.654 1.00 98.00 80 LEU A N 1
ATOM 658 C CA . LEU A 1 80 ? 8.845 1.351 -10.716 1.00 98.00 80 LEU A CA 1
ATOM 659 C C . LEU A 1 80 ? 8.347 1.749 -9.323 1.00 98.00 80 LEU A C 1
ATOM 661 O O . LEU A 1 80 ? 8.497 2.903 -8.916 1.00 98.00 80 LEU A O 1
ATOM 665 N N . ALA A 1 81 ? 7.804 0.794 -8.567 1.00 98.25 81 ALA A N 1
ATOM 666 C CA . ALA A 1 81 ? 7.318 1.030 -7.219 1.00 98.25 81 ALA A CA 1
ATOM 667 C C . ALA A 1 81 ? 8.432 1.539 -6.301 1.00 98.25 81 ALA A C 1
ATOM 669 O O . ALA A 1 81 ? 8.286 2.591 -5.677 1.00 98.25 81 ALA A O 1
ATOM 670 N N . LYS A 1 82 ? 9.574 0.844 -6.286 1.00 97.69 82 LYS A N 1
ATOM 671 C CA . LYS A 1 82 ? 10.728 1.179 -5.445 1.00 97.69 82 LYS A CA 1
ATOM 672 C C . LYS A 1 82 ? 11.349 2.534 -5.784 1.00 97.69 82 LYS A C 1
ATOM 674 O O . LYS A 1 82 ? 11.816 3.219 -4.876 1.00 97.69 82 LYS A O 1
ATOM 679 N N . LYS A 1 83 ? 11.409 2.894 -7.070 1.00 97.25 83 LYS A N 1
ATOM 680 C CA . LYS A 1 83 ? 12.082 4.118 -7.534 1.00 97.25 83 LYS A CA 1
ATOM 681 C C . LYS A 1 83 ? 11.178 5.346 -7.560 1.00 97.25 83 LYS A C 1
ATOM 683 O O . LYS A 1 83 ? 11.689 6.451 -7.414 1.00 97.25 83 LYS A O 1
ATOM 688 N N . VAL A 1 84 ? 9.878 5.165 -7.793 1.00 97.94 84 VAL A N 1
ATOM 689 C CA . VAL A 1 84 ? 8.971 6.274 -8.131 1.00 97.94 84 VAL A CA 1
ATOM 690 C C . VAL A 1 84 ? 7.751 6.336 -7.220 1.00 97.94 84 VAL A C 1
ATOM 692 O O . VAL A 1 84 ? 7.379 7.423 -6.785 1.00 97.94 84 VAL A O 1
ATOM 695 N N . LEU A 1 85 ? 7.100 5.204 -6.937 1.00 98.06 85 LEU A N 1
ATOM 696 C CA . LEU A 1 85 ? 5.781 5.226 -6.287 1.00 98.06 85 LEU A CA 1
ATOM 697 C C . LEU A 1 85 ? 5.848 5.374 -4.764 1.00 98.06 85 LEU A C 1
ATOM 699 O O . LEU A 1 85 ? 4.866 5.797 -4.150 1.00 98.06 85 LEU A O 1
ATOM 703 N N . ILE A 1 86 ? 6.982 5.023 -4.153 1.00 98.06 86 ILE A N 1
ATOM 704 C CA . ILE A 1 86 ? 7.157 5.059 -2.700 1.00 98.06 86 ILE A CA 1
ATOM 705 C C . ILE A 1 86 ? 8.272 6.010 -2.279 1.00 98.06 86 ILE A C 1
ATOM 707 O O . ILE A 1 86 ? 9.271 6.182 -2.974 1.00 98.06 86 ILE A O 1
ATOM 711 N N . ASN A 1 87 ? 8.168 6.510 -1.051 1.00 97.81 87 ASN A N 1
ATOM 712 C CA . ASN A 1 87 ? 9.331 6.950 -0.296 1.00 97.81 87 ASN A CA 1
ATOM 713 C C . ASN A 1 87 ? 9.905 5.756 0.500 1.00 97.81 87 ASN A C 1
ATOM 715 O O . ASN A 1 87 ? 9.321 5.376 1.519 1.00 97.81 87 ASN A O 1
ATOM 719 N N . PRO A 1 88 ? 11.056 5.175 0.111 1.00 96.94 88 PRO A N 1
ATOM 720 C CA . PRO A 1 88 ? 11.569 3.943 0.716 1.00 96.94 88 PRO A CA 1
ATOM 721 C C . PRO A 1 88 ? 12.045 4.116 2.164 1.00 96.94 88 PRO A C 1
ATOM 723 O O . PRO A 1 88 ? 12.253 3.121 2.862 1.00 96.94 88 PRO A O 1
ATOM 726 N N . VAL A 1 89 ? 12.218 5.352 2.645 1.00 97.56 89 VAL A N 1
ATOM 727 C CA . VAL A 1 89 ? 12.563 5.613 4.049 1.00 97.56 89 VAL A CA 1
ATOM 728 C C . VAL A 1 89 ? 11.381 5.245 4.943 1.00 97.56 89 VAL A C 1
ATOM 730 O O . VAL A 1 89 ? 11.552 4.498 5.908 1.00 97.56 89 VAL A O 1
ATOM 733 N N . ILE A 1 90 ? 10.175 5.684 4.574 1.00 98.00 90 ILE A N 1
ATOM 734 C CA . ILE A 1 90 ? 8.982 5.633 5.432 1.00 98.00 90 ILE A CA 1
ATOM 735 C C . ILE A 1 90 ? 7.873 4.696 4.940 1.00 98.00 90 ILE A C 1
ATOM 737 O O . ILE A 1 90 ? 6.953 4.398 5.698 1.00 98.00 90 ILE A O 1
ATOM 741 N N . GLN A 1 91 ? 7.942 4.211 3.703 1.00 98.56 91 GLN A N 1
ATOM 742 C CA . GLN A 1 91 ? 6.924 3.355 3.095 1.00 98.56 91 GLN A CA 1
ATOM 743 C C . GLN A 1 91 ? 7.497 2.004 2.658 1.00 98.56 91 GLN A C 1
ATOM 745 O O . GLN A 1 91 ? 8.703 1.836 2.472 1.00 98.56 91 GLN A O 1
ATOM 750 N N . THR A 1 92 ? 6.595 1.041 2.508 1.00 98.38 92 THR A N 1
ATOM 751 C CA . THR A 1 92 ? 6.800 -0.263 1.876 1.00 98.38 92 THR A CA 1
ATOM 752 C C . THR A 1 92 ? 5.692 -0.494 0.852 1.00 98.38 92 THR A C 1
ATOM 754 O O . THR A 1 92 ? 4.681 0.215 0.868 1.00 98.38 92 THR A O 1
ATOM 757 N N . PHE A 1 93 ? 5.860 -1.476 -0.028 1.00 98.56 93 PHE A N 1
ATOM 758 C CA . PHE A 1 93 ? 4.845 -1.827 -1.011 1.00 98.56 93 PHE A CA 1
ATOM 759 C C . PHE A 1 93 ? 4.685 -3.332 -1.192 1.00 98.56 93 PHE A C 1
ATOM 761 O O . PHE A 1 93 ? 5.546 -4.115 -0.798 1.00 98.56 93 PHE A O 1
ATOM 768 N N . GLU A 1 94 ? 3.577 -3.697 -1.822 1.00 98.38 94 GLU A N 1
ATOM 769 C CA . GLU A 1 94 ? 3.238 -5.038 -2.275 1.00 98.38 94 GLU A CA 1
ATOM 770 C C . GLU A 1 94 ? 2.658 -4.933 -3.689 1.00 98.38 94 GLU A C 1
ATOM 772 O O . GLU A 1 94 ? 1.897 -4.006 -3.974 1.00 98.38 94 GLU A O 1
ATOM 777 N N . VAL A 1 95 ? 3.049 -5.845 -4.581 1.00 97.94 95 VAL A N 1
ATOM 778 C CA . VAL A 1 95 ? 2.544 -5.902 -5.961 1.00 97.94 95 VAL A CA 1
ATOM 779 C C . VAL A 1 95 ? 1.618 -7.106 -6.108 1.00 97.94 95 VAL A C 1
ATOM 781 O O . VAL A 1 95 ? 2.006 -8.238 -5.818 1.00 97.94 95 VAL A O 1
ATOM 784 N N . GLU A 1 96 ? 0.411 -6.859 -6.596 1.00 96.44 96 GLU A N 1
ATOM 785 C CA . GLU A 1 96 ? -0.586 -7.854 -6.993 1.00 96.44 96 GLU A CA 1
ATOM 786 C C . GLU A 1 96 ? -0.773 -7.794 -8.517 1.00 96.44 96 GLU A C 1
ATOM 788 O O . GLU A 1 96 ? -0.634 -6.719 -9.104 1.00 96.44 96 GLU A O 1
ATOM 793 N N . GLY A 1 97 ? -1.114 -8.918 -9.153 1.00 82.00 97 GLY A N 1
ATOM 794 C CA . GLY A 1 97 ? -1.278 -9.024 -10.611 1.00 82.00 97 GLY A CA 1
ATOM 795 C C . GLY A 1 97 ? -0.494 -10.170 -11.226 1.00 82.00 97 GLY A C 1
ATOM 796 O O . GLY A 1 97 ? 0.626 -10.452 -10.731 1.00 82.00 97 GLY A O 1
#

Secondary structure (DSSP, 8-state):
-HHHHHHHHHHHHHHHTS----EEEEEEEEE-TTS--HHHHHHHHHHHHTT--S------EEEEEEEE-TT--HHHHHHHIIIII--TTTEEEEEE-

Sequence (97 aa):
MQKFRLNLIYLIFRKNSKERRLKKYRVLVKLKPNVLDPEGNTIKQAAERMGVQGLQSLRTGKVFEIETDDSMTREKIEELAKKVLINPVIQTFEVEG

Mean predicted 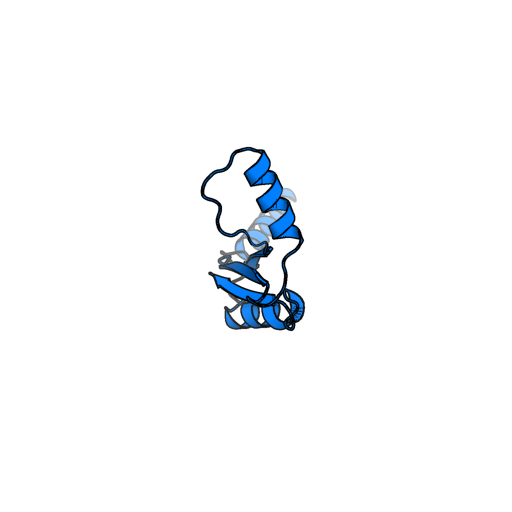aligned error: 8.94 Å

Radius of gyration: 22.14 Å; Cα contacts (8 Å, |Δi|>4): 108; chains: 1; bounding box: 33×20×71 Å

Solvent-accessible surface area (backbone atoms only — not comparable to full-atom values): 5839 Å² total; per-residue (Å²): 125,68,70,62,57,54,52,49,51,53,49,48,57,51,54,74,50,61,72,68,55,71,43,59,35,37,40,43,35,35,60,36,90,92,49,88,56,69,66,20,48,53,51,46,54,52,41,45,75,72,65,53,76,90,77,85,79,60,78,63,67,49,74,47,81,44,81,38,51,71,90,64,50,70,68,57,52,52,49,45,37,63,74,67,74,44,57,70,90,54,33,45,73,48,82,46,111